Protein AF-A0A1G7CU01-F1 (afdb_monomer_lite)

Foldseek 3Di:
DDDDDDDDDDDDDDDDPPCPPPPVVPVDDWLLRLLLVLQVPADPDDDDCVVLVVLQVLLVVVLVCVVVVHTHHVVSSVVSQVSAPHSNSCNHRHSNVSVVVVVPDPPD

Sequence (108 aa):
MLNLPPVLSLIAVLSALVPHGSRAASLFPSGCEILREAAEPTCMAKVDCGNQVEAIETATSAFQLCTEGKTMSASEAQSILRQFTNVRYYQCCAGNAWIHQTQLQPKN

pLDDT: mean 77.92, std 20.74, range [35.88, 97.0]

Organism: NCBI:txid639004

Structure (mmCIF, N/CA/C/O backbone):
data_AF-A0A1G7CU01-F1
#
_entry.id   AF-A0A1G7CU01-F1
#
loop_
_atom_site.group_PDB
_atom_site.id
_atom_site.type_symbol
_atom_site.label_atom_id
_atom_site.label_alt_id
_atom_site.label_comp_id
_atom_site.label_asym_id
_atom_site.label_entity_id
_atom_site.label_seq_id
_atom_site.pdbx_PDB_ins_code
_atom_site.Cartn_x
_atom_site.Cartn_y
_atom_site.Cartn_z
_atom_site.occupancy
_atom_site.B_iso_or_equiv
_atom_site.auth_seq_id
_atom_site.auth_comp_id
_atom_site.auth_asym_id
_atom_site.auth_atom_id
_atom_site.pdbx_PDB_model_num
ATOM 1 N N . MET A 1 1 ? -37.126 58.696 -3.651 1.00 35.88 1 MET A N 1
ATOM 2 C CA . MET A 1 1 ? -37.140 58.851 -2.181 1.00 35.88 1 MET A CA 1
ATOM 3 C C . MET A 1 1 ? -37.442 57.498 -1.557 1.00 35.88 1 MET A C 1
ATOM 5 O O . MET A 1 1 ? -38.230 56.753 -2.122 1.00 35.88 1 MET A O 1
ATOM 9 N N . LEU A 1 2 ? -36.720 57.190 -0.479 1.00 41.50 2 LEU A N 1
ATOM 10 C CA . LEU A 1 2 ? -36.683 55.950 0.302 1.00 41.50 2 LEU A CA 1
ATOM 11 C C . LEU A 1 2 ? -38.069 55.425 0.716 1.00 41.50 2 LEU A C 1
ATOM 13 O O . LEU A 1 2 ? -38.886 56.215 1.180 1.00 41.50 2 LEU A O 1
ATOM 17 N N . ASN A 1 3 ? -38.265 54.101 0.715 1.00 36.41 3 ASN A N 1
ATOM 18 C CA . ASN A 1 3 ? -38.210 53.296 1.951 1.00 36.41 3 ASN A CA 1
ATOM 19 C C . ASN A 1 3 ? -38.492 51.800 1.699 1.00 36.41 3 ASN A C 1
ATOM 21 O O . ASN A 1 3 ? -39.375 51.440 0.928 1.00 36.41 3 ASN A O 1
ATOM 25 N N . LEU A 1 4 ? -37.735 50.954 2.398 1.00 38.00 4 LEU A N 1
ATOM 26 C CA . LEU A 1 4 ? -37.872 49.497 2.553 1.00 38.00 4 LEU A CA 1
ATOM 27 C C . LEU A 1 4 ? -38.088 49.225 4.070 1.00 38.00 4 LEU A C 1
ATOM 29 O O . LEU A 1 4 ? -37.790 50.113 4.866 1.00 38.00 4 LEU A O 1
ATOM 33 N N . PRO A 1 5 ? -38.348 47.981 4.511 1.00 64.44 5 PRO A N 1
ATOM 34 C CA . PRO A 1 5 ? -39.615 47.263 4.703 1.00 64.44 5 PRO A CA 1
ATOM 35 C C . PRO A 1 5 ? -40.001 47.154 6.211 1.00 64.44 5 PRO A C 1
ATOM 37 O O . PRO A 1 5 ? -39.392 47.820 7.047 1.00 64.44 5 PRO A O 1
ATOM 40 N N . PRO A 1 6 ? -40.980 46.306 6.601 1.00 52.19 6 PRO A N 1
ATOM 41 C CA . PRO A 1 6 ? -40.594 45.070 7.316 1.00 52.19 6 PRO A CA 1
ATOM 42 C C . PRO A 1 6 ? -41.486 43.839 7.002 1.00 52.19 6 PRO A C 1
ATOM 44 O O . PRO A 1 6 ? -42.680 43.976 6.775 1.00 52.19 6 PRO A O 1
ATOM 47 N N . VAL A 1 7 ? -40.912 42.664 6.704 1.00 45.12 7 VAL A N 1
ATOM 48 C CA . VAL A 1 7 ? -40.530 41.508 7.566 1.00 45.12 7 VAL A CA 1
ATOM 49 C C . VAL A 1 7 ? -41.698 40.577 7.987 1.00 45.12 7 VAL A C 1
ATOM 51 O O . VAL A 1 7 ? -42.707 41.029 8.509 1.00 45.12 7 VAL A O 1
ATOM 54 N N . LEU A 1 8 ? -41.428 39.263 7.845 1.00 42.97 8 LEU A N 1
ATOM 55 C CA . LEU A 1 8 ? -41.967 38.066 8.532 1.00 42.97 8 LEU A CA 1
ATOM 56 C C . LEU A 1 8 ? -43.076 37.245 7.848 1.00 42.97 8 LEU A C 1
ATOM 58 O O . LEU A 1 8 ? -44.259 37.528 7.994 1.00 42.97 8 LEU A O 1
ATOM 62 N N . SER A 1 9 ? -42.703 36.074 7.315 1.00 44.88 9 SER A N 1
ATOM 63 C CA . SER A 1 9 ? -42.883 34.799 8.049 1.00 44.88 9 SER A CA 1
ATOM 64 C C . SER A 1 9 ? -42.402 33.596 7.225 1.00 44.88 9 SER A C 1
ATOM 66 O O . SER A 1 9 ? -42.871 33.351 6.122 1.00 44.88 9 SER A O 1
ATOM 68 N N . LEU A 1 10 ? -41.341 32.941 7.706 1.00 47.38 10 LEU A N 1
ATOM 69 C CA . LEU A 1 10 ? -41.335 31.557 8.208 1.00 47.38 10 LEU A CA 1
ATOM 70 C C . LEU A 1 10 ? -41.582 30.474 7.148 1.00 47.38 10 LEU A C 1
ATOM 72 O O . LEU A 1 10 ? -42.711 30.049 6.945 1.00 47.38 10 LEU A O 1
ATOM 76 N N . ILE A 1 11 ? -40.492 29.892 6.638 1.00 53.88 11 ILE A N 1
ATOM 77 C CA . ILE A 1 11 ? -40.410 28.432 6.507 1.00 53.88 11 ILE A CA 1
ATOM 78 C C . ILE A 1 11 ? -39.046 28.005 7.049 1.00 53.88 11 ILE A C 1
ATOM 80 O O . ILE A 1 11 ? -38.011 28.139 6.401 1.00 53.88 11 ILE A O 1
ATOM 84 N N . ALA A 1 12 ? -39.071 27.526 8.290 1.00 49.19 12 ALA A N 1
ATOM 85 C CA . ALA A 1 12 ? -38.026 26.693 8.846 1.00 49.19 12 ALA A CA 1
ATOM 86 C C . ALA A 1 12 ? -38.137 25.308 8.197 1.00 49.19 12 ALA A C 1
ATOM 88 O O . ALA A 1 12 ? -39.170 24.656 8.322 1.00 49.19 12 ALA A O 1
ATOM 89 N N . VAL A 1 13 ? -37.070 24.844 7.552 1.00 55.47 13 VAL A N 1
ATOM 90 C CA . VAL A 1 13 ? -36.848 23.407 7.368 1.00 55.47 13 VAL A CA 1
ATOM 91 C C . VAL A 1 13 ? -35.549 23.073 8.082 1.00 55.47 13 VAL A C 1
ATOM 93 O O . VAL A 1 13 ? -34.453 23.176 7.539 1.00 55.47 13 VAL A O 1
ATOM 96 N N . LEU A 1 14 ? -35.707 22.750 9.365 1.00 50.09 14 LEU A N 1
ATOM 97 C CA . LEU A 1 14 ? -34.768 21.919 10.102 1.00 50.09 14 LEU A CA 1
ATOM 98 C C . LEU A 1 14 ? -34.799 20.499 9.521 1.00 50.09 14 LEU A C 1
ATOM 100 O O . LEU A 1 14 ? -35.873 19.993 9.196 1.00 50.09 14 LEU A O 1
ATOM 104 N N . SER A 1 15 ? -33.645 19.830 9.601 1.00 47.91 15 SER A N 1
ATOM 105 C CA . SER A 1 15 ? -33.387 18.397 9.353 1.00 47.91 15 SER A CA 1
ATOM 106 C C . SER A 1 15 ? -33.028 18.101 7.887 1.00 47.91 15 SER A C 1
ATOM 108 O O . SER A 1 15 ? -33.827 18.323 6.995 1.00 47.91 15 SER A O 1
ATOM 110 N N . ALA A 1 16 ? -31.838 17.619 7.538 1.00 43.38 16 ALA A N 1
ATOM 111 C CA . ALA A 1 16 ? -31.008 16.678 8.266 1.00 43.38 16 ALA A CA 1
ATOM 112 C C . ALA A 1 16 ? -29.554 17.156 8.377 1.00 43.38 16 ALA A C 1
ATOM 114 O O . ALA A 1 16 ? -28.865 17.378 7.382 1.00 43.38 16 ALA A O 1
ATOM 115 N N . LEU A 1 17 ? -29.076 17.220 9.619 1.00 44.66 17 LEU A N 1
ATOM 116 C CA . LEU A 1 17 ? -27.702 16.858 9.933 1.00 44.66 17 LEU A CA 1
ATOM 117 C C . LEU A 1 17 ? -27.458 15.486 9.303 1.00 44.66 17 LEU A C 1
ATOM 119 O O . LEU A 1 17 ? -27.902 14.472 9.835 1.00 44.66 17 LEU A O 1
ATOM 123 N N . VAL A 1 18 ? -26.796 15.454 8.151 1.00 51.06 18 VAL A N 1
ATOM 124 C CA . VAL A 1 18 ? -26.121 14.233 7.727 1.00 51.06 18 VAL A CA 1
ATOM 125 C C . VAL A 1 18 ? -25.104 13.966 8.832 1.00 51.06 18 VAL A C 1
ATOM 127 O O . VAL A 1 18 ? -24.261 14.843 9.073 1.00 51.06 18 VAL A O 1
ATOM 130 N N . PRO A 1 19 ? -25.163 12.824 9.536 1.00 41.75 19 PRO A N 1
ATOM 131 C CA . PRO A 1 19 ? -24.039 12.410 10.338 1.00 41.75 19 PRO A CA 1
ATOM 132 C C . PRO A 1 19 ? -22.938 12.098 9.327 1.00 41.75 19 PRO A C 1
ATOM 134 O O . PRO A 1 19 ? -22.816 10.985 8.826 1.00 41.75 19 PRO A O 1
ATOM 137 N N . HIS A 1 20 ? -22.140 13.109 8.978 1.00 47.66 20 HIS A N 1
ATOM 138 C CA . HIS A 1 20 ? -20.757 12.852 8.632 1.00 47.66 20 HIS A CA 1
ATOM 139 C C . HIS A 1 20 ? -20.244 12.144 9.866 1.00 47.66 20 HIS A C 1
ATOM 141 O O . HIS A 1 20 ? -20.156 12.770 10.924 1.00 47.66 20 HIS A O 1
ATOM 147 N N . GLY A 1 21 ? -20.105 10.818 9.752 1.00 43.38 21 GLY A N 1
ATOM 148 C CA . GLY A 1 21 ? -19.718 9.961 10.854 1.00 43.38 21 GLY A CA 1
ATOM 149 C C . GLY A 1 21 ? -18.635 10.680 11.625 1.00 43.38 21 GLY A C 1
ATOM 150 O O . GLY A 1 21 ? -17.691 11.185 11.012 1.00 43.38 21 GLY A O 1
ATOM 151 N N . SER A 1 22 ? -18.850 10.829 12.929 1.00 48.56 22 SER A N 1
ATOM 152 C CA . SER A 1 22 ? -17.918 11.472 13.835 1.00 48.56 22 SER A CA 1
ATOM 153 C C . SER A 1 22 ? -16.609 10.696 13.780 1.00 48.56 22 SER A C 1
ATOM 155 O O . SER A 1 22 ? -16.326 9.849 14.623 1.00 48.56 22 SER A O 1
ATOM 157 N N . ARG A 1 23 ? -15.787 10.972 12.768 1.00 55.28 23 ARG A N 1
ATOM 158 C CA . ARG A 1 23 ? -14.355 10.820 12.859 1.00 55.28 23 ARG A CA 1
ATOM 159 C C . ARG A 1 23 ? -14.005 11.816 13.934 1.00 55.28 23 ARG A C 1
ATOM 161 O O . ARG A 1 23 ? -13.922 13.015 13.681 1.00 55.28 23 ARG A O 1
ATOM 168 N N . ALA A 1 24 ? -13.915 11.309 15.162 1.00 43.50 24 ALA A N 1
ATOM 169 C CA . ALA A 1 24 ? -13.118 11.949 16.178 1.00 43.50 24 ALA A CA 1
ATOM 170 C C . ALA A 1 24 ? -11.846 12.376 15.450 1.00 43.50 24 ALA A C 1
ATOM 172 O O . ALA A 1 24 ? -11.146 11.527 14.896 1.00 43.50 24 ALA A O 1
ATOM 173 N N . ALA A 1 25 ? -11.658 13.686 15.307 1.00 45.94 25 ALA A N 1
ATOM 174 C CA . ALA A 1 25 ? -10.476 14.239 14.688 1.00 45.94 25 ALA A CA 1
ATOM 175 C C . ALA A 1 25 ? -9.335 13.920 15.650 1.00 45.94 25 ALA A C 1
ATOM 177 O O . ALA A 1 25 ? -8.995 14.707 16.531 1.00 45.94 25 ALA A O 1
ATOM 178 N N . SER A 1 26 ? -8.811 12.700 15.561 1.00 54.31 26 SER A N 1
ATOM 179 C CA . SER A 1 26 ? -7.518 12.389 16.119 1.00 54.31 26 SER A CA 1
ATOM 180 C C . SER A 1 26 ? -6.567 13.384 15.470 1.00 54.31 26 SER A C 1
ATOM 182 O O . SER A 1 26 ? -6.515 13.485 14.246 1.00 54.31 26 SER A O 1
ATOM 184 N N . LEU A 1 27 ? -5.832 14.146 16.286 1.00 60.81 27 LEU A N 1
ATOM 185 C CA . LEU A 1 27 ? -4.811 15.084 15.797 1.00 60.81 27 LEU A CA 1
ATOM 186 C C . LEU A 1 27 ? -3.771 14.402 14.884 1.00 60.81 27 LEU A C 1
ATOM 188 O O . LEU A 1 27 ? -2.999 15.082 14.216 1.00 60.81 27 LEU A O 1
ATOM 192 N N . PHE A 1 28 ? -3.759 13.067 14.862 1.00 56.50 28 PHE A N 1
ATOM 193 C CA . PHE A 1 28 ? -2.905 12.233 14.041 1.00 56.50 28 PHE A CA 1
ATOM 194 C C . PHE A 1 28 ? -3.755 11.308 13.158 1.00 56.50 28 PHE A C 1
ATOM 196 O O . PHE A 1 28 ? -4.714 10.708 13.662 1.00 56.50 28 PHE A O 1
ATOM 203 N N . PRO A 1 29 ? -3.410 11.161 11.866 1.00 74.81 29 PRO A N 1
ATOM 204 C CA . PRO A 1 29 ? -4.081 10.212 10.990 1.00 74.81 29 PRO A CA 1
ATOM 205 C C . PRO A 1 29 ? -3.847 8.784 11.493 1.00 74.81 29 PRO A C 1
ATOM 207 O O . PRO A 1 29 ? -2.748 8.420 11.922 1.00 74.81 29 PRO A O 1
ATOM 210 N N . SER A 1 30 ? -4.894 7.960 11.442 1.00 89.06 30 SER A N 1
ATOM 211 C CA . SER A 1 30 ? -4.762 6.520 11.702 1.00 89.06 30 SER A CA 1
ATOM 212 C C . SER A 1 30 ? -3.861 5.858 10.650 1.00 89.06 30 SER A C 1
ATOM 214 O O . SER A 1 30 ? -3.741 6.351 9.529 1.00 89.06 30 SER A O 1
ATOM 216 N N . GLY A 1 31 ? -3.270 4.701 10.955 1.00 93.75 31 GLY A N 1
ATOM 217 C CA . GLY A 1 31 ? -2.478 3.954 9.974 1.00 93.75 31 GLY A CA 1
ATOM 218 C C . GLY A 1 31 ? -3.268 3.615 8.704 1.00 93.75 31 GLY A C 1
ATOM 219 O O . GLY A 1 31 ? -2.763 3.766 7.594 1.00 93.75 31 GLY A O 1
ATOM 220 N N . CYS A 1 32 ? -4.549 3.270 8.852 1.00 92.56 32 CYS A N 1
ATOM 221 C CA . CYS A 1 32 ? -5.451 3.039 7.724 1.00 92.56 32 CYS A CA 1
ATOM 222 C C . CYS A 1 32 ? -5.659 4.281 6.850 1.00 92.56 32 CYS A C 1
ATOM 224 O O . CYS A 1 32 ? -5.764 4.172 5.632 1.00 92.56 32 CYS A O 1
ATOM 226 N N . GLU A 1 33 ? -5.702 5.468 7.456 1.00 92.00 33 GLU A N 1
ATOM 227 C CA . GLU A 1 33 ? -5.806 6.731 6.726 1.00 92.00 33 GLU A CA 1
ATOM 228 C C . GLU A 1 33 ? -4.535 7.034 5.938 1.00 92.00 33 GLU A C 1
ATOM 230 O O . GLU A 1 33 ? -4.637 7.371 4.764 1.00 92.00 33 GLU A O 1
ATOM 235 N N . ILE A 1 34 ? -3.363 6.787 6.524 1.00 94.25 34 ILE A N 1
ATOM 236 C CA . ILE A 1 34 ? -2.072 6.945 5.842 1.00 94.25 34 ILE A CA 1
ATOM 237 C C . ILE A 1 34 ? -1.979 6.032 4.616 1.00 94.25 34 ILE A C 1
ATOM 239 O O . ILE A 1 34 ? -1.597 6.483 3.537 1.00 94.25 34 ILE A O 1
ATOM 243 N N . LEU A 1 35 ? -2.330 4.749 4.752 1.00 93.62 35 LEU A N 1
ATOM 244 C CA . LEU A 1 35 ? -2.279 3.817 3.622 1.00 93.62 35 LEU A CA 1
ATOM 245 C C . LEU A 1 35 ? -3.287 4.183 2.525 1.00 93.62 35 LEU A C 1
ATOM 247 O O . LEU A 1 35 ? -2.961 4.081 1.340 1.00 93.62 35 LEU A O 1
ATOM 251 N N . ARG A 1 36 ? -4.484 4.639 2.914 1.00 91.31 36 ARG A N 1
ATOM 252 C CA . ARG A 1 36 ? -5.517 5.112 1.987 1.00 91.31 36 ARG A CA 1
ATOM 253 C C . ARG A 1 36 ? -5.067 6.363 1.233 1.00 91.31 36 ARG A C 1
ATOM 255 O O . ARG A 1 36 ? -5.205 6.405 0.020 1.00 91.31 36 ARG A O 1
ATOM 262 N N . GLU A 1 37 ? -4.527 7.361 1.926 1.00 91.81 37 GLU A N 1
ATOM 263 C CA . GLU A 1 37 ? -4.005 8.593 1.313 1.00 91.81 37 GLU A CA 1
ATOM 264 C C . GLU A 1 37 ? -2.840 8.295 0.366 1.00 91.81 37 GLU A C 1
ATOM 266 O O . GLU A 1 37 ? -2.794 8.799 -0.753 1.00 91.81 37 GLU A O 1
ATOM 271 N N . ALA A 1 38 ? -1.931 7.402 0.764 1.00 92.62 38 ALA A N 1
ATOM 272 C CA . ALA A 1 38 ? -0.848 6.963 -0.108 1.00 92.62 38 ALA A CA 1
ATOM 273 C C . ALA A 1 38 ? -1.359 6.232 -1.364 1.00 92.62 38 ALA A C 1
ATOM 275 O O . ALA A 1 38 ? -0.674 6.253 -2.388 1.00 92.62 38 ALA A O 1
ATOM 276 N N . ALA A 1 39 ? -2.528 5.582 -1.281 1.00 91.12 39 ALA A N 1
ATOM 277 C CA . ALA A 1 39 ? -3.155 4.836 -2.369 1.00 91.12 39 ALA A CA 1
ATOM 278 C C . ALA A 1 39 ? -4.053 5.699 -3.267 1.00 91.12 39 ALA A C 1
ATOM 280 O O . ALA A 1 39 ? -4.242 5.325 -4.418 1.00 91.12 39 ALA A O 1
ATOM 281 N N . GLU A 1 40 ? -4.582 6.825 -2.771 1.00 87.88 40 GLU A N 1
ATOM 282 C CA . GLU A 1 40 ? -5.500 7.730 -3.483 1.00 87.88 40 GLU A CA 1
ATOM 283 C C . GLU A 1 40 ? -5.080 8.049 -4.931 1.00 87.88 40 GLU A C 1
ATOM 285 O O . GLU A 1 40 ? -5.916 7.912 -5.831 1.00 87.88 40 GLU A O 1
ATOM 290 N N . PRO A 1 41 ? -3.819 8.433 -5.218 1.00 87.88 41 PRO A N 1
ATOM 291 C CA . PRO A 1 41 ? -3.380 8.583 -6.596 1.00 87.88 41 PRO A CA 1
ATOM 292 C C . PRO A 1 41 ? -3.346 7.218 -7.290 1.00 87.88 41 PRO A C 1
ATOM 294 O O . PRO A 1 41 ? -2.419 6.423 -7.116 1.00 87.88 41 PRO A O 1
ATOM 297 N N . THR A 1 42 ? -4.345 6.975 -8.139 1.00 86.44 42 THR A N 1
ATOM 298 C CA . THR A 1 42 ? -4.390 5.772 -8.969 1.00 86.44 42 THR A CA 1
ATOM 299 C C . THR A 1 42 ? -3.210 5.783 -9.931 1.00 86.44 42 THR A C 1
ATOM 301 O O . THR A 1 42 ? -3.045 6.691 -10.751 1.00 86.44 42 THR A O 1
ATOM 304 N N . CYS A 1 43 ? -2.372 4.759 -9.855 1.00 92.44 43 CYS A N 1
ATOM 305 C CA . CYS A 1 43 ? -1.236 4.646 -10.747 1.00 92.44 43 CYS A CA 1
ATOM 306 C C . CYS A 1 43 ? -1.659 4.047 -12.092 1.00 92.44 43 CYS A C 1
ATOM 308 O O . CYS A 1 43 ? -2.198 2.945 -12.150 1.00 92.44 43 CYS A O 1
ATOM 310 N N . MET A 1 44 ? -1.348 4.754 -13.181 1.00 92.44 44 MET A N 1
ATOM 311 C CA . MET A 1 44 ? -1.607 4.323 -14.566 1.00 92.44 44 MET A CA 1
ATOM 312 C C . MET A 1 44 ? -0.369 3.750 -15.271 1.00 92.44 44 MET A C 1
ATOM 314 O O . MET A 1 44 ? -0.431 3.365 -16.438 1.00 92.44 44 MET A O 1
ATOM 318 N N . ALA A 1 45 ? 0.779 3.722 -14.592 1.00 90.19 45 ALA A N 1
ATOM 319 C CA . ALA A 1 45 ? 2.011 3.196 -15.158 1.00 90.19 45 ALA A CA 1
ATOM 320 C C . ALA A 1 45 ? 2.000 1.661 -15.174 1.00 90.19 45 ALA A C 1
ATOM 322 O O . ALA A 1 45 ? 1.553 1.020 -14.224 1.00 90.19 45 ALA A O 1
ATOM 323 N N . LYS A 1 46 ? 2.572 1.070 -16.228 1.00 86.00 46 LYS A N 1
ATOM 324 C CA . LYS A 1 46 ? 2.944 -0.348 -16.225 1.00 86.00 46 LYS A CA 1
ATOM 325 C C . LYS A 1 46 ? 4.255 -0.499 -15.461 1.00 86.00 46 LYS A C 1
ATOM 327 O O . LYS A 1 46 ? 5.308 -0.125 -15.971 1.00 86.00 46 LYS A O 1
ATOM 332 N N . VAL A 1 47 ? 4.175 -1.021 -14.247 1.00 89.56 47 VAL A N 1
ATOM 333 C CA . VAL A 1 47 ? 5.332 -1.402 -13.431 1.00 89.56 47 VAL A CA 1
ATOM 334 C C . VAL A 1 47 ? 5.352 -2.910 -13.240 1.00 89.56 47 VAL A C 1
ATOM 336 O O . VAL A 1 47 ? 4.303 -3.549 -13.186 1.00 89.56 47 VAL A O 1
ATOM 339 N N . ASP A 1 48 ? 6.555 -3.464 -13.138 1.00 91.56 48 ASP A N 1
ATOM 340 C CA . ASP A 1 48 ? 6.737 -4.848 -12.728 1.00 91.56 48 ASP A CA 1
ATOM 341 C C . ASP A 1 48 ? 6.720 -4.933 -11.197 1.00 91.56 48 ASP A C 1
ATOM 343 O O . ASP A 1 48 ? 7.586 -4.386 -10.510 1.00 91.56 48 ASP A O 1
ATOM 347 N N . CYS A 1 49 ? 5.701 -5.607 -10.675 1.00 92.56 49 CYS A N 1
ATOM 348 C CA . CYS A 1 49 ? 5.483 -5.810 -9.249 1.00 92.56 49 CYS A CA 1
ATOM 349 C C . CYS A 1 49 ? 6.019 -7.163 -8.752 1.00 92.56 49 CYS A C 1
ATOM 351 O O . CYS A 1 49 ? 5.928 -7.446 -7.559 1.00 92.56 49 CYS A O 1
ATOM 353 N N . GLY A 1 50 ? 6.589 -7.996 -9.634 1.00 92.06 50 GLY A N 1
ATOM 354 C CA . GLY A 1 50 ? 7.003 -9.368 -9.324 1.00 92.06 50 GLY A CA 1
ATOM 355 C C . GLY A 1 50 ? 8.077 -9.479 -8.239 1.00 92.06 50 GLY A C 1
ATOM 356 O O . GLY A 1 50 ? 8.152 -10.489 -7.552 1.00 92.06 50 GLY A O 1
ATOM 357 N N . ASN A 1 51 ? 8.856 -8.419 -8.015 1.00 88.69 51 ASN A N 1
ATOM 358 C CA . ASN A 1 51 ? 9.879 -8.374 -6.963 1.00 88.69 51 ASN A CA 1
ATOM 359 C C . ASN A 1 51 ? 9.358 -7.837 -5.615 1.00 88.69 51 ASN A C 1
ATOM 361 O O . ASN A 1 51 ? 10.150 -7.615 -4.706 1.00 88.69 51 ASN A O 1
ATOM 365 N N . GLN A 1 52 ? 8.056 -7.563 -5.491 1.00 89.81 52 GLN A N 1
ATOM 366 C CA . GLN A 1 52 ? 7.439 -6.928 -4.316 1.00 89.81 52 GLN A CA 1
ATOM 367 C C . GLN A 1 52 ? 6.317 -7.787 -3.708 1.00 89.81 52 GLN A C 1
ATOM 369 O O . GLN A 1 52 ? 5.474 -7.264 -2.987 1.00 89.81 52 GLN A O 1
ATOM 374 N N . VAL A 1 53 ? 6.280 -9.093 -4.002 1.00 92.69 53 VAL A N 1
ATOM 375 C CA . VAL A 1 53 ? 5.174 -9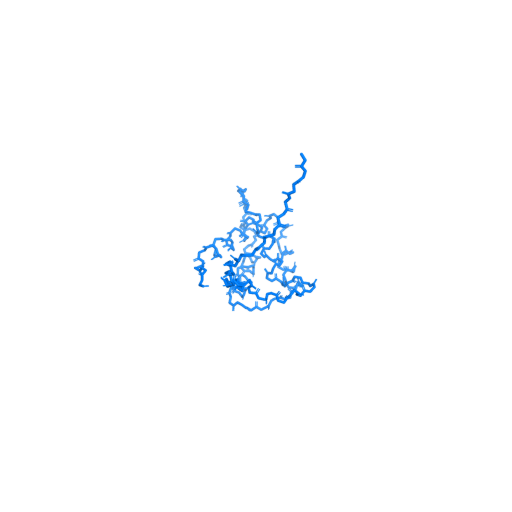.995 -3.617 1.00 92.69 53 VAL A CA 1
ATOM 376 C C . VAL A 1 53 ? 4.883 -9.942 -2.114 1.00 92.69 53 VAL A C 1
ATOM 378 O O . VAL A 1 53 ? 3.752 -9.659 -1.734 1.00 92.69 53 VAL A O 1
ATOM 381 N N . GLU A 1 54 ? 5.900 -10.092 -1.262 1.00 95.44 54 GLU A N 1
ATOM 382 C CA . GLU A 1 54 ? 5.732 -10.045 0.201 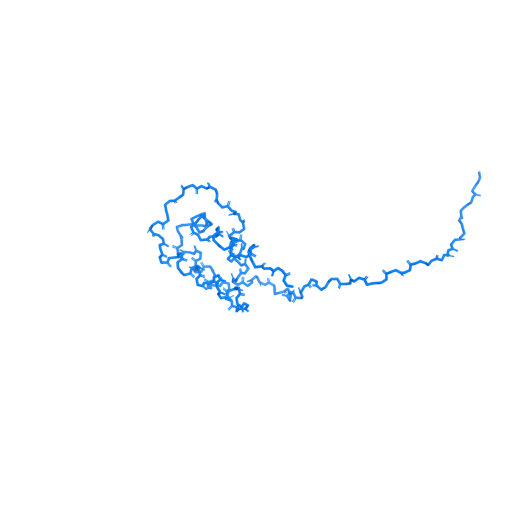1.00 95.44 54 GLU A CA 1
ATOM 383 C C . GLU A 1 54 ? 5.201 -8.685 0.696 1.00 95.44 54 GLU A C 1
ATOM 385 O O . GLU A 1 54 ? 4.336 -8.613 1.575 1.00 95.44 54 GLU A O 1
ATOM 390 N N . ALA A 1 55 ? 5.671 -7.585 0.097 1.00 95.25 55 ALA A N 1
ATOM 391 C CA . ALA A 1 55 ? 5.208 -6.239 0.430 1.00 95.25 55 ALA A CA 1
ATOM 392 C C . ALA A 1 55 ? 3.738 -6.033 0.024 1.00 95.25 55 ALA A C 1
ATOM 394 O O . ALA A 1 55 ? 2.957 -5.426 0.761 1.00 95.25 55 ALA A O 1
ATOM 395 N N . ILE A 1 56 ? 3.341 -6.572 -1.134 1.00 95.50 56 ILE A N 1
ATOM 396 C CA . ILE A 1 56 ? 1.963 -6.537 -1.639 1.00 95.50 56 ILE A CA 1
ATOM 397 C C . ILE A 1 56 ? 1.036 -7.365 -0.745 1.00 95.50 56 ILE A C 1
ATOM 399 O O . ILE A 1 56 ? -0.056 -6.901 -0.419 1.00 95.50 56 ILE A O 1
ATOM 403 N N . GLU A 1 57 ? 1.453 -8.553 -0.310 1.00 95.81 57 GLU A N 1
ATOM 404 C CA . GLU A 1 57 ? 0.682 -9.395 0.616 1.00 95.81 57 GLU A CA 1
ATOM 405 C C . GLU A 1 57 ? 0.491 -8.715 1.975 1.00 95.81 57 GLU A C 1
ATOM 407 O O . GLU A 1 57 ? -0.621 -8.688 2.519 1.00 95.81 57 GLU A O 1
ATOM 412 N N . THR A 1 58 ? 1.549 -8.083 2.490 1.00 96.56 58 THR A N 1
ATOM 413 C CA . THR A 1 58 ? 1.481 -7.313 3.736 1.00 96.56 58 THR A CA 1
ATOM 414 C C . THR A 1 58 ? 0.517 -6.135 3.599 1.00 96.56 58 THR A C 1
ATOM 416 O O . THR A 1 58 ? -0.350 -5.938 4.454 1.00 96.56 58 THR A O 1
ATOM 419 N N . ALA A 1 59 ? 0.620 -5.368 2.509 1.00 95.62 59 ALA A N 1
ATOM 420 C CA . ALA A 1 59 ? -0.299 -4.272 2.229 1.00 95.62 59 ALA A CA 1
ATOM 421 C C . ALA A 1 59 ? -1.746 -4.775 2.102 1.00 95.62 59 ALA A C 1
ATOM 423 O O . ALA A 1 59 ? -2.637 -4.238 2.747 1.00 95.62 59 ALA A O 1
ATOM 424 N N . THR A 1 60 ? -1.980 -5.863 1.370 1.00 94.06 60 THR A N 1
ATOM 425 C CA . THR A 1 60 ? -3.316 -6.458 1.197 1.00 94.06 60 THR A CA 1
ATOM 426 C C . THR A 1 60 ? -3.936 -6.868 2.533 1.00 94.06 60 THR A C 1
ATOM 428 O O . THR A 1 60 ? -5.103 -6.572 2.791 1.00 94.06 60 THR A O 1
ATOM 431 N N . SER A 1 61 ? -3.150 -7.487 3.416 1.00 94.44 61 SER A N 1
ATOM 432 C CA . SER A 1 61 ? -3.594 -7.855 4.766 1.00 94.44 61 SER A CA 1
ATOM 433 C C . SER A 1 61 ? -3.961 -6.617 5.590 1.00 94.44 61 SER A C 1
ATOM 435 O O . SER A 1 61 ? -4.986 -6.591 6.270 1.00 94.44 61 SER A O 1
ATOM 437 N N . ALA A 1 62 ? -3.169 -5.547 5.486 1.00 94.25 62 ALA A N 1
ATOM 438 C CA . ALA A 1 62 ? -3.486 -4.271 6.116 1.00 94.25 62 ALA A CA 1
ATOM 439 C C . ALA A 1 62 ? -4.787 -3.658 5.582 1.00 94.25 62 ALA A C 1
ATOM 441 O O . ALA A 1 62 ? -5.566 -3.109 6.359 1.00 94.25 62 ALA A O 1
ATOM 442 N N . PHE A 1 63 ? -5.056 -3.779 4.280 1.00 91.94 63 PHE A N 1
ATOM 443 C CA . PHE A 1 63 ? -6.280 -3.255 3.671 1.00 91.94 63 PHE A CA 1
ATOM 444 C C . PHE A 1 63 ? -7.502 -3.975 4.236 1.00 91.94 63 PHE A C 1
ATOM 446 O O . PHE A 1 63 ? -8.458 -3.316 4.637 1.00 91.94 63 PHE A O 1
ATOM 453 N N . GLN A 1 64 ? -7.430 -5.305 4.363 1.00 91.00 64 GLN A N 1
ATOM 454 C CA . GLN A 1 64 ? -8.481 -6.118 4.978 1.00 91.00 64 GLN A CA 1
ATOM 455 C C . GLN A 1 64 ? -8.757 -5.682 6.420 1.00 91.00 64 GLN A C 1
ATOM 457 O O . GLN A 1 64 ? -9.904 -5.384 6.757 1.00 91.00 64 GLN A O 1
ATOM 462 N N . LEU A 1 65 ? -7.708 -5.527 7.239 1.00 91.75 65 LEU A N 1
ATOM 463 C CA . LEU A 1 65 ? -7.842 -5.012 8.607 1.00 91.75 65 LEU A CA 1
ATOM 464 C C . LEU A 1 65 ? -8.562 -3.656 8.629 1.00 91.75 65 LEU A C 1
ATOM 466 O O . LEU A 1 65 ? -9.488 -3.453 9.416 1.00 91.75 65 LEU A O 1
ATOM 470 N N . CYS A 1 66 ? -8.176 -2.744 7.738 1.00 90.75 66 CYS A N 1
ATOM 471 C CA . CYS A 1 66 ? -8.790 -1.426 7.640 1.00 90.75 66 CYS A CA 1
ATOM 472 C C . CYS A 1 66 ? -10.253 -1.482 7.176 1.00 90.75 66 CYS A C 1
ATOM 474 O O . CYS A 1 66 ? -11.075 -0.716 7.680 1.00 90.75 66 CYS A O 1
ATOM 476 N N . THR A 1 67 ? -10.610 -2.392 6.264 1.00 87.12 67 THR A N 1
ATOM 477 C CA . THR A 1 67 ? -12.007 -2.594 5.836 1.00 87.12 67 THR A CA 1
ATOM 478 C C . THR A 1 67 ? -12.876 -3.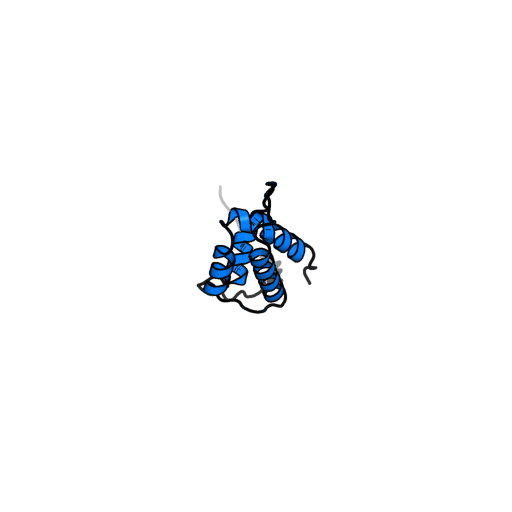258 6.904 1.00 87.12 67 THR A C 1
ATOM 480 O O . THR A 1 67 ? -14.073 -2.997 6.956 1.00 87.12 67 THR A O 1
ATOM 483 N N . GLU A 1 68 ? -12.285 -4.043 7.807 1.00 87.69 68 GLU A N 1
ATOM 484 C CA . GLU A 1 68 ? -12.961 -4.632 8.974 1.00 87.69 68 GLU A CA 1
ATOM 485 C C . GLU A 1 68 ? -13.159 -3.629 10.127 1.00 87.69 68 GLU A C 1
ATOM 487 O O . GLU A 1 68 ? -13.673 -3.988 11.187 1.00 87.69 68 GLU A O 1
ATOM 492 N N . GLY A 1 69 ? -12.729 -2.373 9.959 1.00 83.62 69 GLY A N 1
ATOM 493 C CA . GLY A 1 69 ? -12.815 -1.343 10.995 1.00 83.62 69 GLY A CA 1
ATOM 494 C C . GLY A 1 69 ? -11.788 -1.503 12.119 1.00 83.62 69 GLY A C 1
ATOM 495 O O . GLY A 1 69 ? -11.894 -0.826 13.143 1.00 83.62 69 GLY A O 1
ATOM 496 N N . LYS A 1 70 ? -10.783 -2.373 11.948 1.00 88.00 70 LYS A N 1
ATOM 497 C CA . LYS A 1 70 ? -9.671 -2.487 12.897 1.00 88.00 70 LYS A CA 1
ATOM 498 C C . LYS A 1 70 ? -8.733 -1.294 12.752 1.00 88.00 70 LYS A C 1
ATOM 500 O O . LYS A 1 70 ? -8.557 -0.721 11.677 1.00 88.00 70 LYS A O 1
ATOM 505 N N . THR A 1 71 ? -8.111 -0.920 13.862 1.00 85.8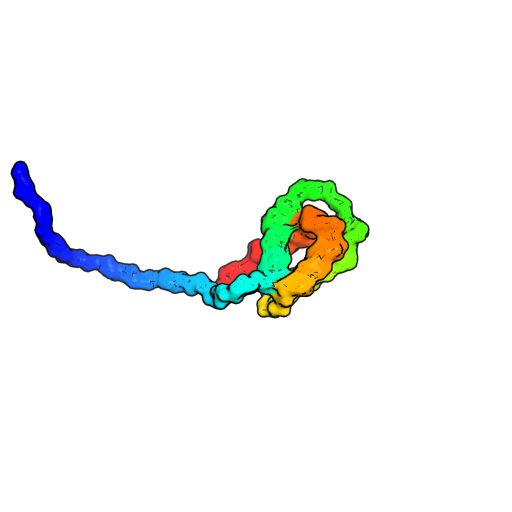8 71 THR A N 1
ATOM 506 C CA . THR A 1 71 ? -7.174 0.201 13.911 1.00 85.88 71 THR A CA 1
ATOM 507 C C . THR A 1 71 ? -5.747 -0.274 13.694 1.00 85.88 71 THR A C 1
ATOM 509 O O . THR A 1 71 ? -5.318 -1.249 14.304 1.00 85.88 71 THR A O 1
ATOM 512 N N . MET A 1 72 ? -4.998 0.480 12.897 1.00 92.75 72 MET A N 1
ATOM 513 C CA . MET A 1 72 ? -3.558 0.330 12.711 1.00 92.75 72 MET A CA 1
ATOM 514 C C . MET A 1 72 ? -2.863 1.613 13.165 1.00 92.75 72 MET A C 1
ATOM 516 O O . MET A 1 72 ? -3.385 2.712 12.942 1.00 92.75 72 MET A O 1
ATOM 520 N N . SER A 1 73 ? -1.692 1.501 13.788 1.00 94.06 73 SER A N 1
ATOM 521 C CA . SER A 1 73 ? -0.897 2.670 14.157 1.00 94.06 73 SER A CA 1
ATOM 522 C C . SER A 1 73 ? -0.259 3.330 12.932 1.00 94.06 73 SER A C 1
ATOM 524 O O . SER A 1 73 ? -0.011 2.703 11.900 1.00 94.06 73 SER A O 1
ATOM 526 N N . ALA A 1 74 ? 0.075 4.614 13.054 1.00 94.12 74 ALA A N 1
ATOM 527 C CA . ALA A 1 74 ? 0.796 5.320 12.000 1.00 94.12 74 ALA A CA 1
ATOM 528 C C . ALA A 1 74 ? 2.172 4.691 11.700 1.00 94.12 74 ALA A C 1
ATOM 530 O O . ALA A 1 74 ? 2.598 4.653 10.548 1.00 94.12 74 ALA A O 1
ATOM 531 N N . SER A 1 75 ? 2.855 4.163 12.722 1.00 95.50 75 SER A N 1
ATOM 532 C CA . SER A 1 75 ? 4.170 3.525 12.571 1.00 95.50 75 SER A CA 1
ATOM 533 C C . SER A 1 75 ? 4.095 2.222 11.770 1.00 95.50 75 SER A C 1
ATOM 535 O O . SER A 1 75 ? 4.947 1.967 10.916 1.00 95.50 75 SER A O 1
ATOM 537 N N . GLU A 1 76 ? 3.056 1.416 11.999 1.00 95.94 76 GLU A N 1
ATOM 538 C CA . GLU A 1 76 ? 2.810 0.193 11.228 1.00 95.94 76 GLU A CA 1
ATOM 539 C C . GLU A 1 76 ? 2.534 0.522 9.761 1.00 95.94 76 GLU A C 1
ATOM 541 O O . GLU A 1 76 ? 3.199 -0.021 8.881 1.00 95.94 76 GLU A O 1
ATOM 546 N N . ALA A 1 77 ? 1.654 1.491 9.491 1.00 95.94 77 ALA A N 1
ATOM 547 C CA . ALA A 1 77 ? 1.368 1.937 8.128 1.00 95.94 77 ALA A CA 1
ATOM 548 C C . ALA A 1 77 ? 2.623 2.436 7.402 1.00 95.94 77 ALA A C 1
ATOM 550 O O . ALA A 1 77 ? 2.897 2.040 6.270 1.00 95.94 77 ALA A O 1
ATOM 551 N N . GLN A 1 78 ? 3.442 3.257 8.063 1.00 96.31 78 GLN A N 1
ATOM 552 C CA . GLN A 1 78 ? 4.710 3.694 7.484 1.00 96.31 78 GLN A CA 1
ATOM 553 C C . GLN A 1 78 ? 5.680 2.530 7.254 1.00 96.31 78 GLN A C 1
ATOM 555 O O . GLN A 1 78 ? 6.427 2.545 6.279 1.00 96.31 78 GLN A O 1
ATOM 560 N N . SER A 1 79 ? 5.689 1.528 8.134 1.00 97.00 79 SER A N 1
ATOM 561 C CA . SER A 1 79 ? 6.537 0.345 7.970 1.00 97.00 79 SER A CA 1
ATOM 562 C C . SER A 1 79 ? 6.128 -0.470 6.752 1.00 97.00 79 SER A C 1
ATOM 564 O O . SER A 1 79 ? 7.008 -0.913 6.026 1.00 97.00 79 SER A O 1
ATOM 566 N N . ILE A 1 80 ? 4.828 -0.582 6.472 1.00 96.50 80 ILE A N 1
ATOM 567 C CA . ILE A 1 80 ? 4.309 -1.197 5.243 1.00 96.50 80 ILE A CA 1
ATOM 568 C C . ILE A 1 80 ? 4.759 -0.402 4.016 1.00 96.50 80 ILE A C 1
ATOM 570 O O . ILE A 1 80 ? 5.335 -0.972 3.095 1.00 96.50 80 ILE A O 1
ATOM 574 N N . LEU A 1 81 ? 4.572 0.924 4.011 1.00 96.62 81 LEU A N 1
ATOM 575 C CA . LEU A 1 81 ? 4.972 1.768 2.876 1.00 96.62 81 LEU A CA 1
ATOM 576 C C . LEU A 1 81 ? 6.475 1.677 2.572 1.00 96.62 81 LEU A C 1
ATOM 578 O O . LEU A 1 81 ? 6.865 1.728 1.408 1.00 96.62 81 LEU A O 1
ATOM 582 N N . ARG A 1 82 ? 7.314 1.514 3.602 1.00 96.56 82 ARG A N 1
ATOM 583 C CA . ARG A 1 82 ? 8.771 1.359 3.465 1.00 96.56 82 ARG A CA 1
ATOM 584 C C . ARG A 1 82 ? 9.216 0.008 2.898 1.00 96.56 82 ARG A C 1
ATOM 586 O O . ARG A 1 82 ? 10.378 -0.101 2.524 1.00 96.56 82 ARG A O 1
ATOM 593 N N . GLN A 1 83 ? 8.343 -0.999 2.833 1.00 96.38 83 GLN A N 1
ATOM 594 C CA . GLN A 1 83 ? 8.677 -2.277 2.186 1.00 96.38 83 GLN A CA 1
ATOM 595 C C . GLN A 1 83 ? 8.741 -2.141 0.664 1.00 96.38 83 GLN A C 1
ATOM 597 O O . GLN A 1 83 ? 9.480 -2.863 0.005 1.00 96.38 83 GLN A O 1
ATOM 602 N N . PHE A 1 84 ? 8.010 -1.176 0.107 1.00 95.56 84 PHE A N 1
ATOM 603 C CA . PHE A 1 84 ? 8.065 -0.863 -1.312 1.00 95.56 84 PHE A CA 1
ATOM 604 C C . PHE A 1 84 ? 9.286 0.002 -1.618 1.00 95.56 84 PHE A C 1
ATOM 606 O O . PHE A 1 84 ? 9.672 0.864 -0.830 1.00 95.56 84 PHE A O 1
ATOM 613 N N . THR A 1 85 ? 9.845 -0.148 -2.823 1.00 93.25 85 THR A N 1
ATOM 614 C CA . THR A 1 85 ? 10.978 0.672 -3.294 1.00 93.25 85 THR A CA 1
ATOM 615 C C . THR A 1 85 ? 10.726 2.173 -3.143 1.00 93.25 85 THR A C 1
ATOM 617 O O . THR A 1 85 ? 11.643 2.944 -2.871 1.00 93.25 85 THR A O 1
ATOM 620 N N . ASN A 1 86 ? 9.485 2.601 -3.362 1.00 92.25 86 ASN A N 1
ATOM 621 C CA . ASN A 1 86 ? 9.010 3.947 -3.087 1.00 92.25 86 ASN A CA 1
ATOM 622 C C . ASN A 1 86 ? 7.475 3.960 -3.077 1.00 92.25 86 ASN A C 1
ATOM 624 O O . ASN A 1 86 ? 6.816 2.988 -3.452 1.00 92.25 86 ASN A O 1
ATOM 628 N N . VAL A 1 87 ? 6.906 5.110 -2.717 1.00 92.00 87 VAL A N 1
ATOM 629 C CA . VAL A 1 87 ? 5.452 5.311 -2.669 1.00 92.00 87 VAL A CA 1
ATOM 630 C C . VAL A 1 87 ? 4.783 5.096 -4.036 1.00 92.00 87 VAL A C 1
ATOM 632 O O . VAL A 1 87 ? 3.667 4.592 -4.083 1.00 92.00 87 VAL A O 1
ATOM 635 N N . ARG A 1 88 ? 5.456 5.385 -5.160 1.00 92.50 88 ARG A N 1
ATOM 636 C CA . ARG A 1 88 ? 4.901 5.101 -6.495 1.00 92.50 88 ARG A CA 1
ATOM 637 C C . ARG A 1 88 ? 4.776 3.597 -6.745 1.00 92.50 88 ARG A C 1
ATOM 639 O O . ARG A 1 88 ? 3.760 3.163 -7.272 1.00 92.50 88 ARG A O 1
ATOM 646 N N . TYR A 1 89 ? 5.754 2.793 -6.332 1.00 94.50 89 TYR A N 1
ATOM 647 C CA . TYR A 1 89 ? 5.640 1.331 -6.397 1.00 94.50 89 TYR A CA 1
ATOM 648 C C . TYR A 1 89 ? 4.485 0.817 -5.536 1.00 94.50 89 TYR A C 1
ATOM 650 O O . TYR A 1 89 ? 3.713 -0.011 -6.008 1.00 94.50 89 TYR A O 1
ATOM 658 N N . TYR A 1 90 ? 4.306 1.356 -4.328 1.00 95.62 90 TYR A N 1
ATOM 659 C CA . TYR A 1 90 ? 3.135 1.047 -3.503 1.00 95.62 90 TYR A CA 1
ATOM 660 C C . TYR A 1 90 ? 1.819 1.360 -4.231 1.00 95.62 90 TYR A C 1
ATOM 662 O O . TYR A 1 90 ? 0.961 0.486 -4.338 1.00 95.62 90 TYR A O 1
ATOM 670 N N . GLN A 1 91 ? 1.675 2.568 -4.785 1.00 94.75 91 GLN A N 1
ATOM 671 C CA . GLN A 1 91 ? 0.473 2.996 -5.515 1.00 94.75 91 GLN A CA 1
ATOM 672 C C . GLN A 1 91 ? 0.111 2.021 -6.636 1.00 94.75 91 GLN A C 1
ATOM 674 O O . GLN A 1 91 ? -1.025 1.563 -6.736 1.00 94.75 91 GLN A O 1
ATOM 679 N N . CYS A 1 92 ? 1.095 1.680 -7.464 1.00 94.25 92 CYS A N 1
ATOM 680 C CA . CYS A 1 92 ? 0.877 0.835 -8.625 1.00 94.25 92 CYS A CA 1
ATOM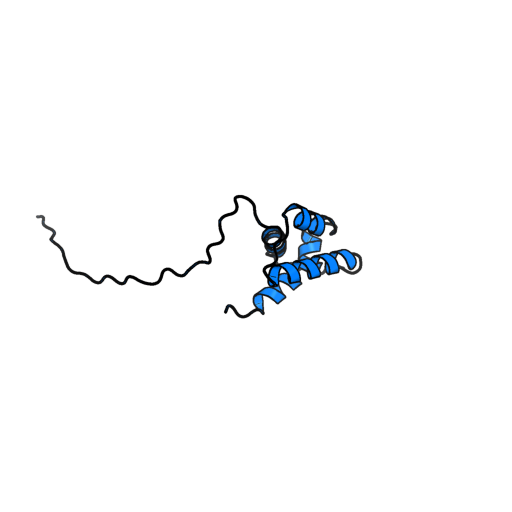 681 C C . CYS A 1 92 ? 0.663 -0.641 -8.282 1.00 94.25 92 CYS A C 1
ATOM 683 O O . CYS A 1 92 ? -0.174 -1.286 -8.908 1.00 94.25 92 CYS A O 1
ATOM 685 N N . CYS A 1 93 ? 1.409 -1.174 -7.313 1.00 94.12 93 CYS A N 1
ATOM 686 C CA . CYS A 1 93 ? 1.416 -2.607 -7.023 1.00 94.12 93 CYS A CA 1
ATOM 687 C C . CYS A 1 93 ? 0.384 -3.033 -5.975 1.00 94.12 93 CYS A C 1
ATOM 689 O O . CYS A 1 93 ? -0.038 -4.184 -5.983 1.00 94.12 93 CYS A O 1
ATOM 691 N N . ALA A 1 94 ? -0.036 -2.125 -5.091 1.00 94.50 94 ALA A N 1
ATOM 692 C CA . ALA A 1 94 ? -1.010 -2.410 -4.039 1.00 94.50 94 ALA A CA 1
ATOM 693 C C . ALA A 1 94 ? -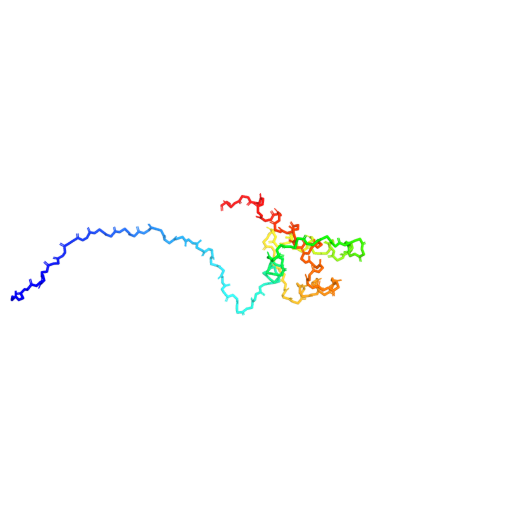2.136 -1.364 -3.982 1.00 94.50 94 ALA A C 1
ATOM 695 O O . ALA A 1 94 ? -3.308 -1.727 -3.910 1.00 94.50 94 ALA A O 1
ATOM 696 N N . GLY A 1 95 ? -1.817 -0.069 -4.071 1.00 91.81 95 GLY A N 1
ATOM 697 C CA . GLY A 1 95 ? -2.781 1.026 -3.896 1.00 91.81 95 GLY A CA 1
ATOM 698 C C . GLY A 1 95 ? -3.989 0.967 -4.838 1.00 91.81 95 GLY A C 1
ATOM 699 O O . GLY A 1 95 ? -5.125 1.120 -4.391 1.00 91.81 95 GLY A O 1
ATOM 700 N N . ASN A 1 96 ? -3.780 0.643 -6.117 1.00 90.12 96 ASN A N 1
ATOM 701 C CA . ASN A 1 96 ? -4.876 0.445 -7.072 1.00 90.12 96 ASN A CA 1
ATOM 702 C C . ASN A 1 96 ? -5.864 -0.641 -6.607 1.00 90.12 96 ASN A C 1
ATOM 704 O O . ASN A 1 96 ? -7.078 -0.466 -6.718 1.00 90.12 96 ASN A O 1
ATOM 708 N N . ALA A 1 97 ? -5.358 -1.749 -6.053 1.00 86.56 97 ALA A N 1
ATOM 709 C CA . ALA A 1 97 ? -6.196 -2.834 -5.551 1.00 86.56 97 ALA A CA 1
ATOM 710 C C . ALA A 1 97 ? -7.035 -2.388 -4.344 1.00 86.56 97 ALA A C 1
ATOM 712 O O . ALA A 1 97 ? -8.217 -2.727 -4.293 1.00 86.56 97 ALA A O 1
ATOM 713 N N . TRP A 1 98 ? -6.475 -1.570 -3.436 1.00 87.06 98 TRP A N 1
ATOM 714 C CA . TRP A 1 98 ? -7.255 -0.943 -2.358 1.00 87.06 98 TRP A CA 1
ATOM 715 C C . TRP A 1 98 ? -8.435 -0.176 -2.942 1.00 87.06 98 TRP A C 1
ATOM 717 O O . TRP A 1 98 ? -9.578 -0.439 -2.571 1.00 87.06 98 TRP A O 1
ATOM 727 N N . ILE A 1 99 ? -8.171 0.776 -3.846 1.00 83.75 99 ILE A N 1
ATOM 728 C CA . ILE A 1 99 ? -9.212 1.649 -4.406 1.00 83.75 99 ILE A CA 1
ATOM 729 C C . ILE A 1 99 ? -10.333 0.809 -5.021 1.00 83.75 99 ILE A C 1
ATOM 731 O O . ILE A 1 99 ? -11.506 1.066 -4.762 1.00 83.75 99 ILE A O 1
ATOM 735 N N . HIS A 1 100 ? -9.993 -0.225 -5.792 1.00 80.75 100 HIS A N 1
ATOM 736 C CA . HIS A 1 100 ? -10.999 -1.122 -6.352 1.00 80.75 100 HIS A CA 1
ATOM 737 C C . HIS A 1 100 ? -11.821 -1.829 -5.268 1.00 80.75 100 HIS A C 1
ATOM 739 O O . HIS A 1 100 ? -13.043 -1.886 -5.383 1.00 80.75 100 HIS A O 1
ATOM 745 N N . GLN A 1 101 ? -11.192 -2.317 -4.197 1.00 78.38 101 GLN A N 1
ATOM 746 C CA . GLN A 1 101 ? -11.907 -2.963 -3.095 1.00 78.38 101 GLN A CA 1
ATOM 747 C C . GLN A 1 101 ? -12.863 -2.004 -2.380 1.00 78.38 101 GLN A C 1
ATOM 749 O O . GLN A 1 101 ? -13.994 -2.391 -2.100 1.00 78.38 101 GLN A O 1
ATOM 754 N N . THR A 1 102 ? -12.466 -0.755 -2.121 1.00 74.94 102 THR A N 1
ATOM 755 C CA . THR A 1 102 ? -13.322 0.205 -1.402 1.00 74.94 102 THR A CA 1
ATOM 756 C C . THR A 1 102 ? -14.415 0.830 -2.256 1.00 74.94 102 THR A C 1
ATOM 758 O O . THR A 1 102 ? -15.458 1.183 -1.715 1.00 74.94 102 THR A O 1
ATOM 761 N N . GLN A 1 103 ? -14.225 0.948 -3.571 1.00 68.56 103 GLN A N 1
ATOM 762 C CA . GLN A 1 103 ? -15.279 1.398 -4.490 1.00 68.56 103 GLN A CA 1
ATOM 763 C C . GLN A 1 103 ? -16.359 0.327 -4.712 1.00 68.56 103 GLN A C 1
ATOM 765 O O . GLN A 1 103 ? -17.484 0.658 -5.075 1.00 68.56 103 GLN A O 1
ATOM 770 N N . LEU A 1 104 ? -16.031 -0.952 -4.495 1.00 57.69 104 LEU A N 1
ATOM 771 C CA . LEU A 1 104 ? -16.968 -2.072 -4.622 1.00 57.69 104 LEU A CA 1
ATOM 772 C C . LEU A 1 104 ? -17.754 -2.367 -3.335 1.00 57.69 104 LEU A C 1
ATOM 774 O O . LEU A 1 104 ? -18.710 -3.141 -3.382 1.00 57.69 104 LEU A O 1
ATOM 778 N N . GLN A 1 105 ? -17.392 -1.763 -2.199 1.00 47.75 105 GLN A N 1
ATOM 779 C CA . GLN A 1 105 ? -18.194 -1.871 -0.981 1.00 47.75 105 GLN A CA 1
ATOM 780 C C . GLN A 1 105 ? -19.407 -0.929 -1.096 1.00 47.75 105 GLN A C 1
ATOM 782 O O . GLN A 1 105 ? -19.215 0.282 -1.254 1.00 47.75 105 GLN A O 1
ATOM 787 N N . PRO A 1 106 ? -20.656 -1.435 -1.034 1.00 42.78 106 PRO A N 1
ATOM 788 C CA . PRO A 1 106 ? -21.827 -0.571 -1.015 1.00 42.78 106 PRO A CA 1
ATOM 789 C C . PRO A 1 106 ? -21.731 0.368 0.189 1.00 42.78 106 PRO A C 1
ATOM 791 O O . PRO A 1 106 ? -21.444 -0.056 1.309 1.00 42.78 106 PRO A O 1
ATOM 794 N N . LYS A 1 107 ? -21.956 1.663 -0.049 1.00 48.00 107 LYS A N 1
ATOM 795 C CA . LYS A 1 107 ? -22.165 2.635 1.026 1.00 48.00 107 LYS A CA 1
ATOM 796 C C . LYS A 1 107 ? -23.499 2.283 1.689 1.00 48.00 107 LYS A C 1
ATOM 798 O O . LYS A 1 107 ? -24.538 2.705 1.188 1.00 48.00 107 LYS A O 1
ATOM 803 N N . ASN A 1 108 ? -23.456 1.440 2.720 1.00 42.62 108 ASN A N 1
ATOM 804 C CA . ASN A 1 108 ? -24.602 1.173 3.591 1.00 42.62 108 ASN A CA 1
ATOM 805 C C . ASN A 1 108 ? -24.982 2.427 4.378 1.00 42.62 108 ASN A C 1
ATOM 807 O O . ASN A 1 108 ? -24.054 3.110 4.872 1.00 42.62 108 ASN A O 1
#

Secondary structure (DSSP, 8-state):
--------------------------SS--HHHHHHHHH-S---S----GGGHHHHHHHHHHHHHHHTT----HHHHHHHHTTSSSHHHHIIIIIHHHHHHHHSS---

Radius of gyration: 22.3 Å; chains: 1; bounding box: 54×69×32 Å